Protein AF-A0A830BGC9-F1 (afdb_monomer_lite)

Radius of gyration: 28.52 Å; chains: 1; bounding box: 65×36×79 Å

Structure (mmCIF, N/CA/C/O backbone):
data_AF-A0A830BGC9-F1
#
_entry.id   AF-A0A830BGC9-F1
#
loop_
_atom_site.group_PDB
_atom_site.id
_atom_site.type_symbol
_atom_site.label_atom_id
_atom_site.label_alt_id
_atom_site.label_comp_id
_atom_site.label_asym_id
_atom_site.label_entity_id
_atom_site.label_seq_id
_atom_site.pdbx_PDB_ins_code
_atom_site.Cartn_x
_atom_site.Cartn_y
_atom_site.Cartn_z
_atom_site.occupancy
_atom_site.B_iso_or_equiv
_atom_site.auth_seq_id
_atom_site.auth_comp_id
_atom_site.auth_asym_id
_atom_site.auth_atom_id
_atom_site.pdbx_PDB_model_num
ATOM 1 N N . MET A 1 1 ? 4.512 -11.288 -14.672 1.00 80.25 1 MET A N 1
ATOM 2 C CA . MET A 1 1 ? 3.264 -10.494 -14.592 1.00 80.25 1 MET A CA 1
ATOM 3 C C . MET A 1 1 ? 2.417 -10.814 -13.363 1.00 80.25 1 MET A C 1
ATOM 5 O O . MET A 1 1 ? 2.090 -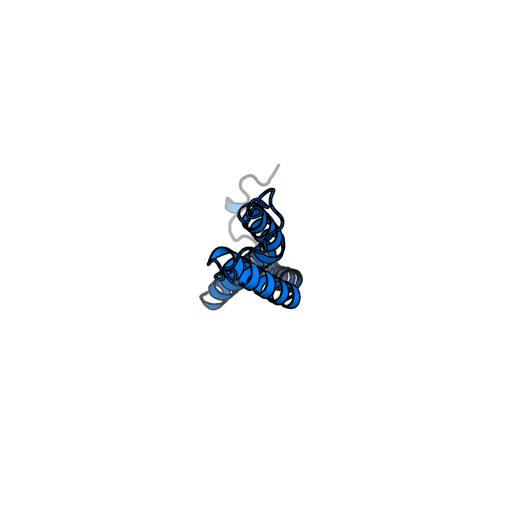9.884 -12.640 1.00 80.25 1 MET A O 1
ATOM 9 N N . SER A 1 2 ? 2.119 -12.081 -13.049 1.00 92.62 2 SER A N 1
ATOM 10 C CA . SER A 1 2 ? 1.247 -12.437 -11.909 1.00 92.62 2 SER A CA 1
ATOM 11 C C . SER A 1 2 ? 1.723 -11.916 -10.541 1.00 92.62 2 SER A C 1
ATOM 13 O O . SER A 1 2 ? 0.900 -11.493 -9.739 1.00 92.62 2 SER A O 1
ATOM 15 N N . GLY A 1 3 ? 3.039 -11.883 -10.287 1.00 93.44 3 GLY A N 1
ATOM 16 C CA . GLY A 1 3 ? 3.594 -11.339 -9.038 1.00 93.44 3 GLY A CA 1
ATOM 17 C C . GLY A 1 3 ? 3.378 -9.830 -8.874 1.00 93.44 3 GLY A C 1
ATOM 18 O O . GLY A 1 3 ? 2.948 -9.389 -7.813 1.00 93.44 3 GLY A O 1
ATOM 19 N N . LEU A 1 4 ? 3.594 -9.051 -9.942 1.00 93.62 4 LEU A N 1
ATOM 20 C CA . LEU A 1 4 ? 3.323 -7.609 -9.946 1.00 93.62 4 LEU A CA 1
ATOM 21 C C . LEU A 1 4 ? 1.835 -7.342 -9.706 1.00 93.62 4 LEU A C 1
ATOM 23 O O . LEU A 1 4 ? 1.489 -6.538 -8.850 1.00 93.62 4 LEU A O 1
ATOM 27 N N . PHE A 1 5 ? 0.965 -8.084 -10.395 1.00 94.88 5 PHE A N 1
ATOM 28 C CA . PHE A 1 5 ? -0.480 -7.979 -10.220 1.00 94.88 5 PHE A CA 1
ATOM 29 C C . PHE A 1 5 ? -0.915 -8.277 -8.775 1.00 94.88 5 PHE A C 1
ATOM 31 O O . PHE A 1 5 ? -1.638 -7.485 -8.173 1.00 94.88 5 PHE A O 1
ATOM 38 N N . ALA A 1 6 ? -0.422 -9.369 -8.181 1.00 97.50 6 ALA A N 1
ATOM 39 C CA . ALA A 1 6 ? -0.703 -9.701 -6.785 1.00 97.50 6 ALA A CA 1
ATOM 40 C C . ALA A 1 6 ? -0.194 -8.619 -5.815 1.00 97.50 6 ALA A C 1
ATOM 42 O O . ALA A 1 6 ? -0.889 -8.262 -4.864 1.00 97.50 6 ALA A O 1
ATOM 43 N N . TYR A 1 7 ? 0.986 -8.050 -6.074 1.00 96.56 7 TYR A N 1
ATOM 44 C CA . TYR A 1 7 ? 1.542 -6.974 -5.255 1.00 96.56 7 TYR A CA 1
ATOM 45 C C . TYR A 1 7 ? 0.732 -5.673 -5.370 1.00 96.56 7 TYR A C 1
ATOM 47 O O . TYR A 1 7 ? 0.501 -4.998 -4.367 1.00 96.56 7 TYR A O 1
ATOM 55 N N . THR A 1 8 ? 0.220 -5.343 -6.559 1.00 96.62 8 THR A N 1
ATOM 56 C CA . THR A 1 8 ? -0.705 -4.217 -6.751 1.00 96.62 8 THR A CA 1
ATOM 57 C C . THR A 1 8 ? -2.002 -4.416 -5.968 1.00 96.62 8 THR A C 1
ATOM 59 O O . THR A 1 8 ? -2.446 -3.493 -5.283 1.00 96.62 8 THR A O 1
ATOM 62 N N . LEU A 1 9 ? -2.586 -5.620 -5.998 1.00 98.00 9 LEU A N 1
ATOM 63 C CA . LEU A 1 9 ? -3.764 -5.942 -5.183 1.00 98.00 9 LEU A CA 1
ATOM 64 C C . LEU A 1 9 ? -3.471 -5.797 -3.685 1.00 98.00 9 LEU A C 1
ATOM 66 O O . LEU A 1 9 ? -4.280 -5.231 -2.952 1.00 98.00 9 LEU A O 1
ATOM 70 N N . TYR A 1 10 ? -2.299 -6.248 -3.233 1.00 97.62 10 TYR A N 1
ATOM 71 C CA . TYR A 1 10 ? -1.862 -6.088 -1.848 1.00 97.62 10 TYR A CA 1
ATOM 72 C C . TYR A 1 10 ? -1.719 -4.612 -1.445 1.00 97.62 10 TYR A C 1
ATOM 74 O O . TYR A 1 10 ? -2.242 -4.206 -0.406 1.00 97.62 10 TYR A O 1
ATOM 82 N N . ALA A 1 11 ? -1.089 -3.780 -2.278 1.00 97.62 11 ALA A N 1
ATOM 83 C CA . ALA A 1 11 ? -1.003 -2.341 -2.035 1.00 97.62 11 ALA A CA 1
ATOM 84 C C . ALA A 1 11 ? -2.401 -1.698 -1.948 1.00 97.62 11 ALA A C 1
ATOM 86 O O . ALA A 1 11 ? -2.653 -0.899 -1.041 1.00 97.62 11 ALA A O 1
ATOM 87 N N . GLY A 1 12 ? -3.333 -2.100 -2.821 1.00 97.69 12 GLY A N 1
ATOM 88 C CA . GLY A 1 12 ? -4.737 -1.681 -2.767 1.00 97.69 12 GLY A CA 1
ATOM 89 C C . GLY A 1 12 ? -5.438 -2.098 -1.470 1.00 97.69 12 GLY A C 1
ATOM 90 O O . GLY A 1 12 ? -6.101 -1.276 -0.834 1.00 97.69 12 GLY A O 1
ATOM 91 N N . TYR A 1 13 ? -5.232 -3.339 -1.023 1.00 98.00 13 TYR A N 1
ATOM 92 C CA . TYR A 1 13 ? -5.749 -3.837 0.253 1.00 98.00 13 TYR A CA 1
ATOM 93 C C . TYR A 1 13 ? -5.247 -3.006 1.443 1.00 98.00 13 TYR A C 1
ATOM 95 O O . TYR A 1 13 ? -6.048 -2.588 2.280 1.00 98.00 13 TYR A O 1
ATOM 103 N N . LEU A 1 14 ? -3.948 -2.698 1.501 1.00 97.88 14 LEU A N 1
ATOM 104 C CA . LEU A 1 14 ? -3.385 -1.846 2.555 1.00 97.88 14 LEU A CA 1
ATOM 105 C C . LEU A 1 14 ? -4.013 -0.444 2.558 1.00 97.88 14 LEU A C 1
ATOM 107 O O . LEU A 1 14 ? -4.333 0.088 3.622 1.00 97.88 14 LEU A O 1
ATOM 111 N N . GLY A 1 15 ? -4.255 0.133 1.378 1.00 97.12 15 GLY A N 1
ATOM 112 C CA . GLY A 1 15 ? -4.928 1.428 1.241 1.00 97.12 15 GLY A CA 1
ATOM 113 C C . GLY A 1 15 ? -6.378 1.388 1.729 1.00 97.12 15 GLY A C 1
ATOM 114 O O . GLY A 1 15 ? -6.845 2.306 2.410 1.00 97.12 15 GLY A O 1
ATOM 115 N N . TRP A 1 16 ? -7.085 0.289 1.458 1.00 97.25 16 TRP A N 1
ATOM 116 C CA . TRP A 1 16 ? -8.431 0.066 1.980 1.00 97.25 16 TRP A CA 1
ATOM 117 C C . TRP A 1 16 ? -8.446 -0.068 3.509 1.00 97.25 16 TRP A C 1
ATOM 119 O O . TRP A 1 16 ? -9.266 0.571 4.171 1.00 97.25 16 TRP A O 1
ATOM 129 N N . GLN A 1 17 ? -7.500 -0.809 4.093 1.00 96.94 17 GLN A N 1
ATOM 130 C CA . GLN A 1 17 ? -7.341 -0.896 5.549 1.00 96.94 17 GLN A CA 1
ATOM 131 C C . GLN A 1 17 ? -7.032 0.477 6.168 1.00 96.94 17 GLN A C 1
ATOM 133 O O . GLN A 1 17 ? -7.626 0.846 7.180 1.00 96.94 17 GLN A O 1
ATOM 138 N N . TRP A 1 18 ? -6.190 1.293 5.527 1.00 96.81 18 TRP A N 1
ATOM 139 C CA . TRP A 1 18 ? -5.928 2.664 5.970 1.00 96.81 18 TRP A CA 1
ATOM 140 C C . TRP A 1 18 ? -7.172 3.564 5.915 1.00 96.81 18 TRP A C 1
ATOM 142 O O . TRP A 1 18 ? -7.412 4.377 6.810 1.00 96.81 18 TRP A O 1
ATOM 152 N N . ARG A 1 19 ? -8.025 3.407 4.895 1.00 96.38 19 ARG A N 1
ATOM 153 C CA . ARG A 1 19 ? -9.343 4.062 4.870 1.00 96.38 19 ARG A CA 1
ATOM 154 C C . ARG A 1 19 ? -10.227 3.570 6.018 1.00 96.38 19 ARG A C 1
ATOM 156 O O . ARG A 1 19 ? -10.920 4.382 6.631 1.00 96.38 19 ARG A O 1
ATOM 163 N N . ARG A 1 20 ? -10.191 2.273 6.333 1.00 96.00 20 ARG A N 1
ATOM 164 C CA . ARG A 1 20 ? -10.983 1.685 7.418 1.00 96.00 20 ARG A CA 1
ATOM 165 C C . ARG A 1 20 ? -10.610 2.260 8.782 1.00 96.00 20 ARG A C 1
ATOM 167 O O . ARG A 1 20 ? -11.510 2.636 9.525 1.00 96.00 20 ARG A O 1
ATOM 174 N N . VAL A 1 21 ? -9.314 2.412 9.069 1.00 95.06 21 VAL A N 1
ATOM 175 C CA . VAL A 1 21 ? -8.812 3.072 10.292 1.00 95.06 21 VAL A CA 1
ATOM 176 C C . VAL A 1 21 ? -9.463 4.446 10.490 1.00 95.06 21 VAL A C 1
ATOM 178 O O . VAL A 1 21 ? -9.864 4.782 11.598 1.00 95.06 21 VAL A O 1
ATOM 181 N N . ARG A 1 22 ? -9.621 5.219 9.409 1.00 93.69 22 ARG A N 1
ATOM 182 C CA . ARG A 1 22 ? -10.159 6.586 9.457 1.00 93.69 22 ARG A CA 1
ATOM 183 C C . ARG A 1 22 ? -11.684 6.676 9.531 1.00 93.69 22 ARG A C 1
ATOM 185 O O . ARG A 1 22 ? -12.182 7.736 9.865 1.00 93.69 22 ARG A O 1
ATOM 192 N N . THR A 1 23 ? -12.409 5.609 9.197 1.00 96.00 23 THR A N 1
ATOM 193 C CA . THR A 1 23 ? -13.882 5.634 9.043 1.00 96.00 2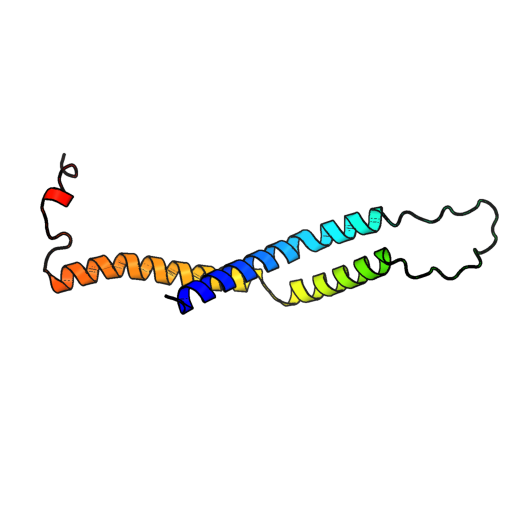3 THR A CA 1
ATOM 194 C C . THR A 1 23 ? -14.618 4.788 10.078 1.00 96.00 23 THR A C 1
ATOM 196 O O . THR A 1 23 ? -15.796 5.008 10.335 1.00 96.00 23 THR A O 1
ATOM 199 N N . ILE A 1 24 ? -13.940 3.834 10.726 1.00 94.62 24 ILE A N 1
ATOM 200 C CA . ILE A 1 24 ? -14.584 2.923 11.682 1.00 94.62 24 ILE A CA 1
ATOM 201 C C . ILE A 1 24 ? -15.155 3.644 12.911 1.00 94.62 24 ILE A C 1
ATOM 203 O O . ILE A 1 24 ? -16.156 3.202 13.470 1.00 94.62 24 ILE A O 1
ATOM 207 N N . GLN A 1 25 ? -14.549 4.762 13.321 1.00 91.81 25 GLN A N 1
ATOM 208 C CA . GLN A 1 25 ? -15.036 5.543 14.456 1.00 91.81 25 GLN A CA 1
ATOM 209 C C . GLN A 1 25 ? -16.357 6.253 14.140 1.00 91.81 25 GLN A C 1
ATOM 211 O O . GLN A 1 25 ? -17.222 6.335 15.013 1.00 91.81 25 GLN A O 1
ATOM 216 N N . ASP A 1 26 ? -16.534 6.709 12.901 1.00 94.19 26 ASP A N 1
ATOM 217 C CA . ASP A 1 26 ? -17.775 7.341 12.452 1.00 94.19 26 ASP A CA 1
ATOM 218 C C . ASP A 1 26 ? -18.925 6.332 12.487 1.00 94.19 26 ASP A C 1
ATOM 220 O O . ASP A 1 26 ? -19.969 6.605 13.076 1.00 94.19 26 ASP A O 1
ATOM 224 N N . GLU A 1 27 ? -18.688 5.112 12.000 1.00 91.69 27 GLU A N 1
ATOM 225 C CA . GLU A 1 27 ? -19.669 4.022 12.059 1.00 91.69 27 GLU A CA 1
ATOM 226 C C . GLU A 1 27 ? -20.038 3.635 13.495 1.00 91.69 27 GLU A C 1
ATOM 228 O O . GLU A 1 27 ? -21.203 3.379 13.800 1.00 91.69 27 GLU A O 1
ATOM 233 N N . ILE A 1 28 ? -19.061 3.614 14.409 1.00 91.31 28 ILE A N 1
ATOM 234 C CA . ILE A 1 28 ? -19.326 3.384 15.834 1.00 91.31 28 ILE A CA 1
ATOM 235 C C . ILE A 1 28 ? -20.216 4.498 16.394 1.00 91.31 28 ILE A C 1
ATOM 237 O O . ILE A 1 28 ? -21.153 4.217 17.141 1.00 91.31 28 ILE A O 1
ATOM 241 N N . ASN A 1 29 ? -19.935 5.755 16.054 1.00 91.06 29 ASN A N 1
ATOM 242 C CA . ASN A 1 29 ? -20.705 6.897 16.535 1.00 91.06 29 ASN A CA 1
ATOM 243 C C . ASN A 1 29 ? -22.139 6.884 15.986 1.00 91.06 29 ASN A C 1
ATOM 245 O O . ASN A 1 29 ? -23.076 7.177 16.725 1.00 91.06 29 ASN A O 1
ATOM 249 N N . GLU A 1 30 ? -22.329 6.506 14.723 1.00 90.50 30 GLU A N 1
ATOM 250 C CA . GLU A 1 30 ? -23.652 6.321 14.120 1.00 90.50 30 GLU A CA 1
ATOM 251 C C . GLU A 1 30 ? -24.441 5.197 14.792 1.00 90.50 30 GLU A C 1
ATOM 253 O O . GLU A 1 30 ? -25.598 5.397 15.159 1.00 90.50 30 GLU A O 1
ATOM 258 N N . LEU A 1 31 ? -23.814 4.041 15.029 1.00 87.50 31 LEU A N 1
ATOM 259 C CA . LEU A 1 31 ? -24.464 2.930 15.726 1.00 87.50 31 LEU A CA 1
ATOM 260 C C . LEU A 1 31 ? -24.818 3.297 17.168 1.00 87.50 31 LEU A C 1
ATOM 262 O O . LEU A 1 31 ? -25.909 2.976 17.624 1.00 87.50 31 LEU A O 1
ATOM 266 N N . LYS A 1 32 ? -23.952 4.027 17.878 1.00 85.19 32 LYS A N 1
ATOM 267 C CA . LYS A 1 32 ? -24.248 4.515 19.235 1.00 85.19 32 LYS A CA 1
ATOM 268 C C . LYS A 1 32 ? -25.461 5.447 19.272 1.00 85.19 32 LYS A C 1
ATOM 270 O O . LYS A 1 32 ? -26.240 5.365 20.214 1.00 85.19 32 LYS A O 1
ATOM 275 N N . LYS A 1 33 ? -25.667 6.285 18.250 1.00 86.69 33 LYS A N 1
ATOM 276 C CA . LYS A 1 33 ? -26.867 7.140 18.138 1.00 86.69 33 LYS A CA 1
ATOM 277 C C . LYS A 1 33 ? -28.155 6.335 17.950 1.00 86.69 33 LYS A C 1
ATOM 279 O O . LYS A 1 33 ? -29.215 6.807 18.341 1.00 86.69 33 LYS A O 1
ATOM 284 N N . GLN A 1 34 ? -28.080 5.138 17.368 1.00 79.38 34 GLN A N 1
ATOM 285 C CA . GLN A 1 34 ? -29.239 4.246 17.220 1.00 79.38 34 GLN A CA 1
ATOM 286 C C . GLN A 1 34 ? -29.613 3.551 18.539 1.00 79.38 34 GLN A C 1
ATOM 288 O O . GLN A 1 34 ? -30.744 3.106 18.692 1.00 79.38 34 GLN A O 1
ATOM 293 N N . VAL A 1 35 ? -28.695 3.498 19.511 1.00 74.06 35 VAL A N 1
ATOM 294 C CA . VAL A 1 35 ? -28.905 2.903 20.844 1.00 74.06 35 VAL A CA 1
ATOM 295 C C . VAL A 1 35 ? -29.460 3.948 21.834 1.00 74.06 35 VAL A C 1
ATOM 297 O O . VAL A 1 35 ? -29.052 3.994 22.987 1.00 74.06 35 VAL A O 1
ATOM 300 N N . GLN A 1 36 ? -30.369 4.836 21.409 1.00 66.06 36 GLN A N 1
ATOM 301 C CA . GLN A 1 36 ? -30.938 5.864 22.299 1.00 66.06 36 GLN A CA 1
ATOM 302 C C . GLN A 1 36 ? -31.550 5.274 23.591 1.00 66.06 36 GLN A C 1
ATOM 304 O O . GLN A 1 36 ? -32.018 4.132 23.586 1.00 66.06 36 GLN A O 1
ATOM 309 N N . PRO A 1 37 ? -31.500 6.036 24.705 1.00 53.22 37 PRO A N 1
ATOM 310 C CA . PRO A 1 37 ? -31.707 5.523 26.052 1.00 53.22 37 PRO A CA 1
ATOM 311 C C . PRO A 1 37 ? -33.139 5.025 26.208 1.00 53.22 37 PRO A C 1
ATOM 313 O O . PRO A 1 37 ? -34.087 5.726 25.855 1.00 53.22 37 PRO A O 1
ATOM 316 N N . VAL A 1 38 ? -33.295 3.826 26.768 1.00 46.94 38 VAL A N 1
ATOM 317 C CA . VAL A 1 38 ? -34.575 3.384 27.328 1.00 46.94 38 VAL A CA 1
ATOM 318 C C . VAL A 1 38 ? -35.104 4.530 28.192 1.00 46.94 38 VAL A C 1
ATOM 320 O O . VAL A 1 38 ? -34.396 5.004 29.081 1.00 46.94 38 VAL A O 1
ATOM 323 N N . ALA A 1 39 ? -36.299 5.027 27.867 1.00 45.59 39 ALA A N 1
ATOM 324 C CA . ALA A 1 39 ? -36.951 6.088 28.616 1.00 45.59 39 ALA A CA 1
ATOM 325 C C . ALA A 1 39 ? -36.955 5.719 30.105 1.00 45.59 39 ALA A C 1
ATOM 327 O O . ALA A 1 39 ? -37.450 4.658 30.485 1.00 45.59 39 ALA A O 1
ATOM 328 N N . VAL A 1 40 ? -36.375 6.580 30.942 1.00 45.75 40 VAL A N 1
ATOM 329 C CA . VAL A 1 40 ? -36.521 6.468 32.393 1.00 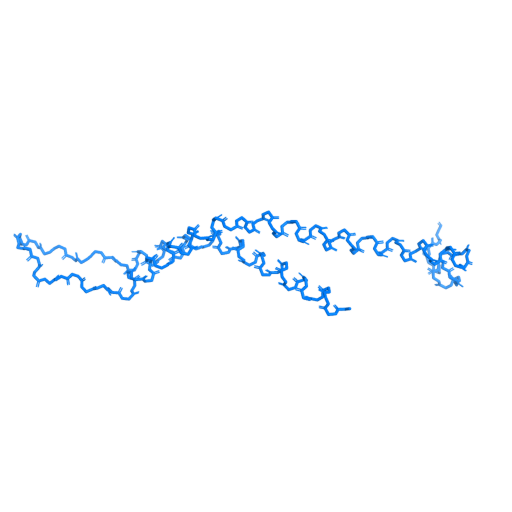45.75 40 VAL A CA 1
ATOM 330 C C . VAL A 1 40 ? -37.993 6.749 32.682 1.00 45.75 40 VAL A C 1
ATOM 332 O O . VAL A 1 40 ? -38.479 7.845 32.396 1.00 45.75 40 VAL A O 1
ATOM 335 N N . ALA A 1 41 ? -38.719 5.743 33.169 1.00 44.28 41 ALA A N 1
ATOM 336 C CA . ALA A 1 41 ? -40.068 5.941 33.679 1.00 44.28 41 ALA A CA 1
ATOM 337 C C . ALA A 1 41 ? -40.021 6.958 34.844 1.00 44.28 41 ALA A C 1
ATOM 339 O O . ALA A 1 41 ? -39.052 6.942 35.604 1.00 44.28 41 ALA A O 1
ATOM 340 N N . PRO A 1 42 ? -41.027 7.836 35.016 1.00 50.22 42 PRO A N 1
ATOM 341 C CA . PRO A 1 42 ? -41.025 8.859 36.070 1.00 50.22 42 PRO A CA 1
ATOM 342 C C . PRO A 1 42 ? -41.104 8.295 37.499 1.00 50.22 42 PRO A C 1
ATOM 344 O O . PRO A 1 42 ? -40.906 9.041 38.453 1.00 50.22 42 PRO A O 1
ATOM 347 N N . ASP A 1 43 ? -41.382 7.000 37.651 1.00 44.53 43 ASP A N 1
ATOM 348 C CA . ASP A 1 43 ? -41.544 6.331 38.937 1.00 44.53 43 ASP A CA 1
ATOM 349 C C . ASP A 1 43 ? -40.295 5.507 39.256 1.00 44.53 43 ASP A C 1
ATOM 351 O O . ASP A 1 43 ? -39.931 4.597 38.512 1.00 44.53 43 ASP A O 1
ATOM 355 N N . GLY A 1 44 ? -39.624 5.850 40.359 1.00 48.16 44 GLY A N 1
ATOM 356 C CA . GLY A 1 44 ? -38.340 5.309 40.818 1.00 48.16 44 GLY A CA 1
ATOM 357 C C . GLY A 1 44 ? -38.329 3.828 41.223 1.00 48.16 44 GLY A C 1
ATOM 358 O O . GLY A 1 44 ? -37.841 3.494 42.300 1.00 48.16 44 GLY A O 1
ATOM 359 N N . ASN A 1 45 ? -38.799 2.937 40.354 1.00 45.78 45 ASN A N 1
ATOM 360 C CA . ASN A 1 45 ? -38.618 1.495 40.455 1.00 45.78 45 ASN A CA 1
ATOM 361 C C . ASN A 1 45 ? -37.549 1.029 39.444 1.00 45.78 45 ASN A C 1
ATOM 363 O O . ASN A 1 45 ? -37.602 1.424 38.277 1.00 45.78 45 ASN A O 1
ATOM 367 N N . PRO A 1 46 ? -36.584 0.173 39.839 1.00 48.06 46 PRO A N 1
ATOM 368 C CA . PRO A 1 46 ? -35.599 -0.366 38.906 1.00 48.06 46 PRO A CA 1
ATOM 369 C C . PRO A 1 46 ? -36.300 -1.239 37.850 1.00 48.06 46 PRO A C 1
ATOM 371 O O . PRO A 1 46 ? -37.077 -2.118 38.236 1.00 48.06 46 PRO A O 1
ATOM 374 N N . PRO A 1 47 ? -36.033 -1.067 36.542 1.00 49.75 47 PRO A N 1
ATOM 375 C CA . PRO A 1 47 ? -36.548 -1.978 35.528 1.00 49.75 47 PRO A CA 1
ATOM 376 C C . PRO A 1 47 ? -35.988 -3.384 35.760 1.00 49.75 47 PRO A C 1
ATOM 378 O O . PRO A 1 47 ? -34.779 -3.614 35.693 1.00 49.75 47 PRO A O 1
ATOM 381 N N . ALA A 1 48 ? -36.883 -4.325 36.049 1.00 49.69 48 ALA A N 1
ATOM 382 C CA . ALA A 1 48 ? -36.594 -5.743 36.170 1.00 49.69 48 ALA A CA 1
ATOM 383 C C . ALA A 1 48 ? -36.550 -6.392 34.779 1.00 49.69 48 ALA A C 1
ATOM 385 O O . ALA A 1 48 ? -37.440 -7.147 34.412 1.00 49.69 48 ALA A O 1
ATOM 386 N N . GLU A 1 49 ? -35.512 -6.098 34.000 1.00 48.03 49 GLU A N 1
ATOM 387 C CA . GLU A 1 49 ? -35.065 -7.007 32.945 1.00 48.03 49 GLU A CA 1
ATOM 388 C C . GLU A 1 49 ? -33.576 -6.745 32.668 1.00 48.03 49 GLU A C 1
ATOM 390 O O . GLU A 1 49 ? -33.205 -5.611 32.348 1.00 48.03 49 GLU A O 1
ATOM 395 N N . PRO A 1 50 ? -32.682 -7.738 32.840 1.00 49.78 50 PRO A N 1
ATOM 396 C CA . PRO A 1 50 ? -31.282 -7.569 32.475 1.00 49.78 50 PRO A CA 1
ATOM 397 C C . PRO A 1 50 ? -31.224 -7.213 30.983 1.00 49.78 50 PRO A C 1
ATOM 399 O O . PRO A 1 50 ? -31.907 -7.870 30.193 1.00 49.78 50 PRO A O 1
ATOM 402 N N . PRO A 1 51 ? -30.457 -6.186 30.571 1.00 54.84 51 PRO A N 1
ATOM 403 C CA . PRO A 1 51 ? -30.423 -5.767 29.180 1.00 54.84 51 PRO A CA 1
ATOM 404 C C . PRO A 1 51 ? -29.918 -6.943 28.350 1.00 54.84 51 PRO A C 1
ATOM 406 O O . PRO A 1 51 ? -28.732 -7.271 28.372 1.00 54.84 51 PRO A O 1
ATOM 409 N N . GLN A 1 52 ? -30.830 -7.601 27.634 1.00 53.91 52 GLN A N 1
ATOM 410 C CA . GLN A 1 52 ? -30.485 -8.537 26.574 1.00 53.91 52 GLN A CA 1
ATOM 411 C C . GLN A 1 52 ? -29.439 -7.829 25.698 1.00 53.91 52 GLN A C 1
ATOM 413 O O . GLN A 1 52 ? -29.686 -6.688 25.287 1.00 53.91 52 GLN A O 1
ATOM 418 N N . PRO A 1 53 ? -28.262 -8.425 25.441 1.00 53.47 53 PRO A N 1
ATOM 419 C CA . PRO A 1 53 ? -27.236 -7.785 24.637 1.00 53.47 53 PRO A CA 1
ATOM 420 C C . PRO A 1 53 ? -27.785 -7.671 23.218 1.00 53.47 53 PRO A C 1
ATOM 422 O O . PRO A 1 53 ? -27.731 -8.614 22.430 1.00 53.47 53 PRO A O 1
ATOM 425 N N . SER A 1 54 ? -28.390 -6.525 22.905 1.00 67.56 54 SER A N 1
ATOM 426 C CA . SER A 1 54 ? -28.946 -6.284 21.581 1.00 67.56 54 SER A CA 1
ATOM 427 C C . SER A 1 54 ? -27.841 -6.512 20.537 1.00 67.56 54 SER A C 1
ATOM 429 O O . SER A 1 54 ? -26.684 -6.138 20.772 1.00 67.56 54 SER A O 1
ATOM 431 N N . PRO A 1 55 ? -28.154 -7.096 19.367 1.00 77.25 55 PRO A N 1
ATOM 432 C CA . PRO A 1 55 ? -27.168 -7.346 18.310 1.00 77.25 55 PRO A CA 1
ATOM 433 C C . PRO A 1 55 ? -26.394 -6.076 17.903 1.00 77.25 55 PRO A C 1
ATOM 435 O O . PRO A 1 55 ? -25.267 -6.156 17.414 1.00 77.25 55 PRO A O 1
ATOM 438 N N . LEU A 1 56 ? -26.962 -4.895 18.168 1.00 77.38 56 LEU A N 1
ATOM 439 C CA . LEU A 1 56 ? -26.328 -3.589 17.997 1.00 77.38 56 LEU A CA 1
ATOM 440 C C . LEU A 1 56 ? -25.195 -3.322 18.999 1.00 77.38 56 LEU A C 1
ATOM 442 O O . LEU A 1 56 ? -24.128 -2.871 18.585 1.00 77.38 56 LEU A O 1
ATOM 446 N N . GLN A 1 57 ? -25.369 -3.634 20.286 1.00 80.94 57 GLN A N 1
ATOM 447 C CA . GLN A 1 57 ? -24.301 -3.485 21.286 1.00 80.94 57 GLN A CA 1
ATOM 448 C C . GLN A 1 57 ? -23.138 -4.444 21.006 1.00 80.94 57 GLN A C 1
ATOM 450 O O . GLN A 1 57 ? -21.979 -4.027 21.037 1.00 80.94 57 GLN A O 1
ATOM 455 N N . ALA A 1 58 ? -23.438 -5.691 20.627 1.00 85.25 58 ALA A N 1
ATOM 456 C CA . ALA A 1 58 ? -22.421 -6.652 20.200 1.00 85.25 58 ALA A CA 1
ATOM 457 C C . ALA A 1 58 ? -21.634 -6.143 18.976 1.00 85.25 58 ALA A C 1
ATOM 459 O O . ALA A 1 58 ? -20.406 -6.228 18.940 1.00 85.25 58 ALA A O 1
ATOM 460 N N . LYS A 1 59 ? -22.318 -5.536 17.995 1.00 86.88 59 LYS A N 1
ATOM 461 C CA . LYS A 1 59 ? -21.681 -4.948 16.806 1.00 86.88 59 LYS A CA 1
ATOM 462 C C . LYS A 1 59 ? -20.798 -3.741 17.141 1.00 86.88 59 LYS A C 1
ATOM 464 O O . LYS A 1 59 ? -19.714 -3.613 16.575 1.00 86.88 59 LYS A O 1
ATOM 469 N N . ILE A 1 60 ? -21.218 -2.881 18.071 1.00 88.94 60 ILE A N 1
ATOM 470 C CA . ILE A 1 60 ? -20.409 -1.749 18.558 1.00 88.94 60 ILE A CA 1
ATOM 471 C C . ILE A 1 60 ? -19.132 -2.254 19.236 1.00 88.94 60 ILE A C 1
ATOM 473 O O . ILE A 1 60 ? -18.048 -1.734 18.959 1.00 88.94 60 ILE A O 1
ATOM 477 N N . GLN A 1 61 ? -19.243 -3.281 20.082 1.00 89.75 61 GLN A N 1
ATOM 478 C CA . GLN A 1 61 ? -18.096 -3.881 20.761 1.00 89.75 61 GLN A CA 1
ATOM 479 C C . GLN A 1 61 ? -17.106 -4.479 19.748 1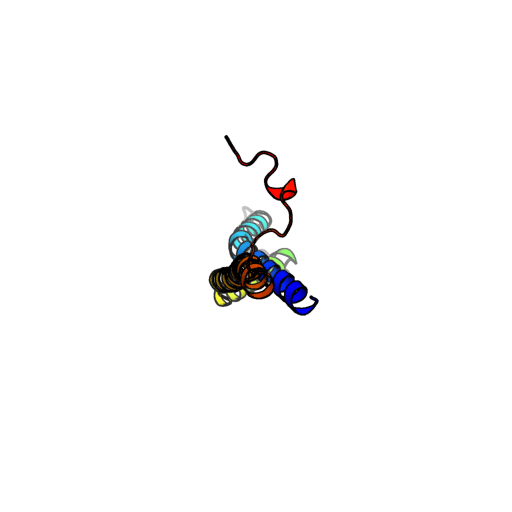.00 89.75 61 GLN A C 1
ATOM 481 O O . GLN A 1 61 ? -15.928 -4.121 19.755 1.00 89.75 61 GLN A O 1
ATOM 486 N N . GLN A 1 62 ? -17.601 -5.275 18.795 1.00 92.06 62 GLN A N 1
ATOM 487 C CA . GLN A 1 62 ? -16.785 -5.858 17.724 1.00 92.06 62 GLN A CA 1
ATOM 488 C C . GLN A 1 62 ? -16.078 -4.800 16.866 1.00 92.06 62 GLN A C 1
ATOM 490 O O . GLN A 1 62 ? -14.903 -4.948 16.533 1.00 92.06 62 GLN A O 1
ATOM 495 N N . LEU A 1 63 ? -16.772 -3.722 16.483 1.00 92.88 63 LEU A N 1
ATOM 496 C CA . LEU A 1 63 ? -16.167 -2.641 15.699 1.00 92.88 63 LEU A CA 1
ATOM 497 C C . LEU A 1 63 ? -15.131 -1.857 16.504 1.00 92.88 63 LEU A C 1
ATOM 499 O O . LEU A 1 63 ? -14.114 -1.448 15.947 1.00 92.88 63 LEU A O 1
ATOM 503 N N . THR A 1 64 ? -15.352 -1.689 17.807 1.00 92.00 64 THR A N 1
ATOM 504 C CA . THR A 1 64 ? -14.391 -1.041 18.706 1.00 92.00 64 THR A CA 1
ATOM 505 C C . THR A 1 64 ? -13.110 -1.867 18.826 1.00 92.00 64 THR A C 1
ATOM 507 O O . THR A 1 64 ? -12.009 -1.320 18.765 1.00 92.00 64 THR A O 1
ATOM 510 N N . GLU A 1 65 ? -13.231 -3.187 18.955 1.00 94.06 65 GLU A N 1
ATOM 511 C CA . GLU A 1 65 ? -12.093 -4.112 18.984 1.00 94.06 65 GLU A CA 1
ATOM 512 C C . GLU A 1 65 ? -11.344 -4.125 17.651 1.00 94.06 65 GLU A C 1
ATOM 514 O O . GLU A 1 65 ? -10.135 -3.881 17.631 1.00 94.06 65 GLU A O 1
ATOM 519 N N . LYS A 1 66 ? -12.063 -4.255 16.528 1.00 92.56 66 LYS A N 1
ATOM 520 C CA . LYS A 1 66 ? -11.470 -4.126 15.189 1.00 92.56 66 LYS A CA 1
ATOM 521 C C . LYS A 1 66 ? -10.766 -2.790 14.992 1.00 92.56 66 LYS A C 1
ATOM 523 O O . LYS A 1 66 ? -9.701 -2.754 14.392 1.00 92.56 66 LYS A O 1
ATOM 528 N N . GLY A 1 67 ? -11.319 -1.687 15.496 1.00 92.19 67 GLY A N 1
ATOM 529 C CA . GLY A 1 67 ? -10.677 -0.374 15.424 1.00 92.19 67 GLY A CA 1
ATOM 530 C C . GLY A 1 67 ? -9.309 -0.366 16.108 1.00 92.19 67 GLY A C 1
ATOM 531 O O . GLY A 1 67 ? -8.331 0.111 15.533 1.00 92.19 67 GLY A O 1
ATOM 532 N N . LYS A 1 68 ? -9.211 -0.976 17.294 1.00 93.69 68 LYS A N 1
ATOM 533 C CA . LYS A 1 68 ? -7.941 -1.112 18.026 1.00 93.69 68 LYS A CA 1
ATOM 534 C C . LYS A 1 68 ? -6.934 -1.973 17.263 1.00 93.69 68 LYS A C 1
ATOM 536 O O . LYS A 1 68 ? -5.760 -1.616 17.194 1.00 93.69 68 LYS A O 1
ATOM 541 N N . GLU A 1 69 ? -7.375 -3.089 16.689 1.00 93.69 69 GLU A N 1
ATOM 542 C CA . GLU A 1 69 ? -6.521 -3.957 15.867 1.00 93.69 69 GLU A CA 1
ATOM 543 C C . GLU A 1 69 ? -6.024 -3.243 14.608 1.00 93.69 69 GLU A C 1
ATOM 545 O O . GLU A 1 69 ? -4.842 -3.316 14.267 1.00 93.69 69 GLU A O 1
ATOM 550 N N . LEU A 1 70 ? -6.909 -2.497 13.948 1.00 92.75 70 LEU A N 1
ATOM 551 C CA . LEU A 1 70 ? -6.587 -1.751 12.741 1.00 92.75 70 LEU A CA 1
ATOM 552 C C . LEU A 1 70 ? -5.523 -0.679 12.993 1.00 92.75 70 LEU A C 1
ATOM 554 O O . LEU A 1 70 ? -4.590 -0.545 12.203 1.00 92.75 70 LEU A O 1
ATOM 558 N N . ILE A 1 71 ? -5.624 0.046 14.110 1.00 92.44 71 ILE A N 1
ATOM 559 C CA . ILE A 1 71 ? -4.640 1.065 14.503 1.00 92.44 71 ILE A CA 1
ATOM 560 C C . ILE A 1 71 ? -3.269 0.429 14.772 1.00 92.44 71 ILE A C 1
ATOM 562 O O . ILE A 1 71 ? -2.255 0.933 14.292 1.00 92.44 71 ILE A O 1
ATOM 566 N N . LYS A 1 72 ? -3.226 -0.719 15.464 1.00 94.44 72 LYS A N 1
ATOM 567 C CA . LYS A 1 72 ? -1.974 -1.461 15.714 1.00 94.44 72 LYS A CA 1
ATOM 568 C C . LYS A 1 72 ? -1.291 -1.932 14.428 1.00 94.44 72 LYS A C 1
ATOM 570 O O . LYS A 1 72 ? -0.081 -2.136 14.416 1.00 94.44 72 LYS A O 1
ATOM 575 N N . GLY A 1 73 ? -2.048 -2.116 13.347 1.00 92.12 73 GLY A N 1
ATOM 576 C CA . GLY A 1 73 ? -1.532 -2.638 12.086 1.00 92.12 73 GLY A CA 1
ATOM 577 C C . GLY A 1 73 ? -0.623 -1.689 11.293 1.00 92.12 73 GLY A C 1
ATOM 578 O O . GLY A 1 73 ? 0.010 -2.168 10.351 1.00 92.12 73 GLY A O 1
ATOM 579 N N . SER A 1 74 ? -0.552 -0.395 11.639 1.00 93.69 74 SER A N 1
ATOM 580 C CA . SER A 1 74 ? 0.138 0.676 10.887 1.00 93.69 74 SER A CA 1
ATOM 581 C C . SER A 1 74 ? -0.028 0.577 9.360 1.00 93.69 74 SER A C 1
ATOM 583 O O . SER A 1 74 ? 0.925 0.488 8.582 1.00 93.69 74 SER A O 1
ATOM 585 N N . TYR A 1 75 ? -1.281 0.528 8.904 1.00 96.31 75 TYR A N 1
ATOM 586 C CA . TYR A 1 75 ? -1.595 0.346 7.483 1.00 96.31 75 TYR A CA 1
ATOM 587 C C . TYR A 1 75 ? -1.225 1.550 6.607 1.00 96.31 75 TYR A C 1
ATOM 589 O O . TYR A 1 75 ? -1.012 1.367 5.410 1.00 96.31 75 TYR A O 1
ATOM 597 N N . GLY A 1 76 ? -1.114 2.750 7.187 1.00 95.31 76 GLY A N 1
ATOM 598 C CA . GLY A 1 76 ? -0.671 3.956 6.481 1.00 95.31 76 GLY A CA 1
ATOM 599 C C . GLY A 1 76 ? 0.764 3.819 5.972 1.00 95.31 76 GLY A C 1
ATOM 600 O O . GLY A 1 76 ? 0.989 3.880 4.764 1.00 95.31 76 GLY A O 1
ATOM 601 N N . ASP A 1 77 ? 1.707 3.525 6.872 1.00 96.81 77 ASP A N 1
ATOM 602 C CA . ASP A 1 77 ? 3.124 3.342 6.524 1.00 96.81 77 ASP A CA 1
ATOM 603 C C . ASP A 1 77 ? 3.316 2.173 5.558 1.00 96.81 77 ASP A C 1
ATOM 605 O O . ASP A 1 77 ? 4.053 2.266 4.578 1.00 96.81 77 ASP A O 1
ATOM 609 N N . LYS A 1 78 ? 2.606 1.063 5.794 1.00 96.94 78 LYS A N 1
ATOM 610 C CA . LYS A 1 78 ? 2.660 -0.111 4.914 1.00 96.94 78 LYS A CA 1
ATOM 611 C C . LYS A 1 78 ? 2.168 0.214 3.507 1.00 96.94 78 LYS A C 1
ATOM 613 O O . LYS A 1 78 ? 2.809 -0.199 2.542 1.00 96.94 78 LYS A O 1
ATOM 618 N N . HIS A 1 79 ? 1.050 0.932 3.378 1.00 97.56 79 HIS A N 1
ATOM 619 C CA . HIS A 1 79 ? 0.523 1.337 2.077 1.00 97.56 79 HIS A CA 1
ATOM 620 C C . HIS A 1 79 ? 1.482 2.295 1.365 1.00 97.56 79 HIS A C 1
ATOM 622 O O . HIS A 1 79 ? 1.774 2.091 0.189 1.00 97.56 79 HIS A O 1
ATOM 628 N N . PHE A 1 80 ? 2.018 3.286 2.083 1.00 97.69 80 PHE A N 1
ATOM 629 C CA . PHE A 1 80 ? 2.998 4.225 1.543 1.00 97.69 80 PHE A CA 1
ATOM 630 C C . PHE A 1 80 ? 4.259 3.512 1.042 1.00 97.69 80 PHE A C 1
ATOM 632 O O . PHE A 1 80 ? 4.678 3.733 -0.093 1.00 97.69 80 PHE A O 1
ATOM 639 N N . ASN A 1 81 ? 4.824 2.604 1.839 1.00 97.69 81 ASN A N 1
ATOM 640 C CA . ASN A 1 81 ? 6.009 1.837 1.459 1.00 97.69 81 ASN A CA 1
ATOM 641 C C . ASN A 1 81 ? 5.740 0.938 0.245 1.00 97.69 81 ASN A C 1
ATOM 643 O O . ASN A 1 81 ? 6.508 0.960 -0.717 1.00 97.69 81 ASN A O 1
ATOM 647 N N . ALA A 1 82 ? 4.634 0.186 0.247 1.00 97.31 82 ALA A N 1
ATOM 648 C CA . ALA A 1 82 ? 4.280 -0.686 -0.873 1.00 97.31 82 ALA A CA 1
ATOM 649 C C . ALA A 1 82 ? 4.013 0.106 -2.166 1.00 97.31 82 ALA A C 1
ATOM 651 O O . ALA A 1 82 ? 4.481 -0.272 -3.240 1.00 97.31 82 ALA A O 1
ATOM 652 N N . GLY A 1 83 ? 3.307 1.235 -2.063 1.00 97.00 83 GLY A N 1
ATOM 653 C CA . GLY A 1 83 ? 3.073 2.142 -3.185 1.00 97.00 83 GLY A CA 1
ATOM 654 C C . GLY A 1 83 ? 4.366 2.764 -3.714 1.00 97.00 83 GLY A C 1
ATOM 655 O O . GLY A 1 83 ? 4.566 2.817 -4.924 1.00 97.00 83 GLY A O 1
ATOM 656 N N . SER A 1 84 ? 5.277 3.158 -2.822 1.00 97.56 84 SER A N 1
ATOM 657 C CA . SER A 1 84 ? 6.571 3.740 -3.196 1.00 97.56 84 SER A CA 1
ATOM 658 C C . SER A 1 84 ? 7.456 2.740 -3.939 1.00 97.56 84 SER A C 1
ATOM 660 O O . SER A 1 84 ? 8.098 3.108 -4.918 1.00 97.56 84 SER A O 1
ATOM 662 N N . ILE A 1 85 ? 7.450 1.466 -3.531 1.00 96.88 85 ILE A N 1
ATOM 663 C CA . ILE A 1 85 ? 8.172 0.397 -4.237 1.00 96.88 85 ILE A CA 1
ATOM 664 C C . ILE A 1 85 ? 7.592 0.192 -5.640 1.00 96.88 85 ILE A C 1
ATOM 666 O O . ILE A 1 85 ? 8.350 0.165 -6.608 1.00 96.88 85 ILE A O 1
ATOM 670 N N . LEU A 1 86 ? 6.262 0.091 -5.770 1.00 96.25 86 LEU A N 1
ATOM 671 C CA . LEU A 1 86 ? 5.601 -0.036 -7.077 1.00 96.25 86 LEU A CA 1
ATOM 672 C C . LEU A 1 86 ? 5.938 1.132 -8.004 1.00 96.25 86 LEU A C 1
ATOM 674 O O . LEU A 1 86 ? 6.282 0.918 -9.166 1.00 96.25 86 LEU A O 1
ATOM 678 N N . LEU A 1 87 ? 5.858 2.357 -7.483 1.00 96.69 87 LEU A N 1
ATOM 679 C CA . LEU A 1 87 ? 6.183 3.562 -8.233 1.00 96.69 87 LEU A CA 1
ATOM 680 C C . LEU A 1 87 ? 7.654 3.568 -8.656 1.00 96.69 87 LEU A C 1
ATOM 682 O O . LEU A 1 87 ? 7.948 3.799 -9.825 1.00 96.69 87 LEU A O 1
ATOM 686 N N . GLY A 1 88 ? 8.566 3.276 -7.726 1.00 96.69 88 GLY A N 1
ATOM 687 C CA . GLY A 1 88 ? 10.001 3.226 -7.993 1.00 96.69 88 GLY A CA 1
ATOM 688 C C . GLY A 1 88 ? 10.346 2.227 -9.095 1.00 96.69 88 GLY A C 1
ATOM 689 O O . GLY A 1 88 ? 11.062 2.579 -10.030 1.00 96.69 88 GLY A O 1
ATOM 690 N N . PHE A 1 89 ? 9.774 1.021 -9.045 1.00 94.94 89 PHE A N 1
ATOM 691 C CA . PHE A 1 89 ? 9.938 0.029 -10.110 1.00 94.94 89 PHE A CA 1
ATOM 692 C C . PHE A 1 89 ? 9.375 0.512 -11.451 1.00 94.94 89 PHE A C 1
ATOM 694 O O . PHE A 1 89 ? 10.053 0.384 -12.466 1.00 94.94 89 PHE A O 1
ATOM 701 N N . GLY A 1 90 ? 8.177 1.104 -11.472 1.00 94.00 90 GLY A N 1
ATOM 702 C CA . GLY A 1 90 ? 7.568 1.603 -12.711 1.00 94.00 90 GLY A CA 1
ATOM 703 C C . GLY A 1 90 ? 8.368 2.736 -13.363 1.00 94.00 90 GLY A C 1
ATOM 704 O O . GLY A 1 90 ? 8.570 2.740 -14.580 1.00 94.00 90 G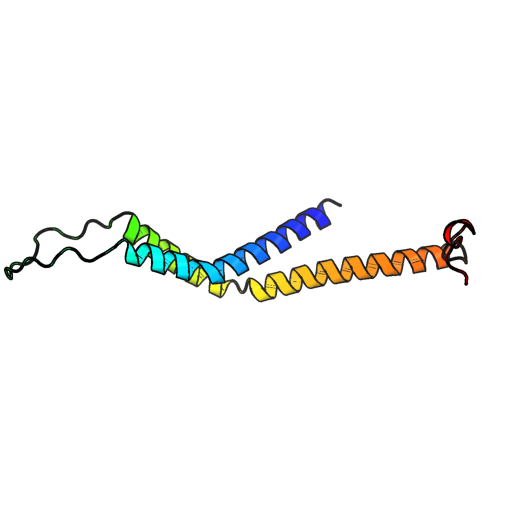LY A O 1
ATOM 705 N N . VAL A 1 91 ? 8.877 3.672 -12.559 1.00 97.00 91 VAL A N 1
ATOM 706 C CA . VAL A 1 91 ? 9.754 4.752 -13.037 1.00 97.00 91 VAL A CA 1
ATOM 707 C C . VAL A 1 91 ? 11.073 4.179 -13.547 1.00 97.00 91 VAL A C 1
ATOM 709 O O . VAL A 1 91 ? 11.513 4.536 -14.641 1.00 97.00 91 VAL A O 1
ATOM 712 N N . PHE A 1 92 ? 11.683 3.264 -12.790 1.00 96.12 92 PHE A N 1
ATOM 713 C CA . PHE A 1 92 ? 12.935 2.629 -13.182 1.00 96.12 92 PHE A CA 1
ATOM 714 C C . PHE A 1 92 ? 12.801 1.886 -14.513 1.00 96.12 92 PHE A C 1
ATOM 716 O O . PHE A 1 92 ? 13.612 2.121 -15.403 1.00 96.12 92 PHE A O 1
ATOM 723 N N . GLU A 1 93 ? 11.767 1.060 -14.699 1.00 91.88 93 GLU A N 1
ATOM 724 C CA . GLU A 1 93 ? 11.546 0.366 -15.975 1.00 91.88 93 GLU A CA 1
ATOM 725 C C . GLU A 1 93 ? 11.323 1.336 -17.139 1.00 91.88 93 GLU A C 1
ATOM 727 O O . GLU A 1 93 ? 11.868 1.125 -18.224 1.00 91.88 93 GLU A O 1
ATOM 732 N N . SER A 1 94 ? 10.585 2.426 -16.913 1.00 93.00 94 SER A N 1
ATOM 733 C CA . SER A 1 94 ? 10.322 3.435 -17.947 1.00 93.00 94 SER A CA 1
ATOM 734 C C . SER A 1 94 ? 11.613 4.093 -18.446 1.00 93.00 94 SER A C 1
ATOM 736 O O . SER A 1 94 ? 11.811 4.252 -19.651 1.00 93.00 94 SER A O 1
ATOM 738 N N . VAL A 1 95 ? 12.526 4.437 -17.532 1.00 94.94 95 VAL A N 1
ATOM 739 C CA . VAL A 1 95 ? 13.831 5.024 -17.877 1.00 94.94 95 VAL A CA 1
ATOM 740 C C . VAL A 1 95 ? 14.767 3.967 -18.465 1.00 94.94 95 VAL A C 1
ATOM 742 O O . VAL A 1 95 ? 15.401 4.189 -19.502 1.00 94.94 95 VAL A O 1
ATOM 745 N N . PHE A 1 96 ? 14.836 2.796 -17.832 1.00 92.88 96 PHE A N 1
ATOM 746 C CA . PHE A 1 96 ? 15.704 1.702 -18.247 1.00 92.88 96 PHE A CA 1
ATOM 747 C C . PHE A 1 96 ? 15.366 1.203 -19.654 1.00 92.88 96 PHE A C 1
ATOM 749 O O . PHE A 1 96 ? 16.279 0.908 -20.419 1.00 92.88 96 PHE A O 1
ATOM 756 N N . GLY A 1 97 ? 14.090 1.173 -20.047 1.00 90.06 97 GLY A N 1
ATOM 757 C CA . GLY A 1 97 ? 13.680 0.802 -21.404 1.00 90.06 97 GLY A CA 1
ATOM 758 C C . GLY A 1 97 ? 14.328 1.674 -22.487 1.00 90.06 97 GLY A C 1
ATOM 759 O O . GLY A 1 97 ? 14.815 1.155 -23.498 1.00 90.06 97 GLY A O 1
ATOM 760 N N . GLY A 1 98 ? 14.412 2.987 -22.250 1.00 89.69 98 GLY A N 1
ATOM 761 C CA . GLY A 1 98 ? 15.096 3.925 -23.144 1.00 89.69 98 GLY A CA 1
ATOM 762 C C . GLY A 1 98 ? 16.608 3.691 -23.189 1.00 89.69 98 GLY A C 1
ATOM 763 O O . GLY A 1 98 ?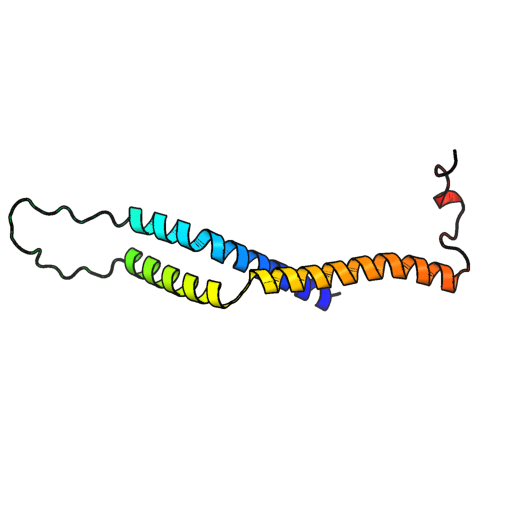 17.184 3.549 -24.270 1.00 89.69 98 GLY A O 1
ATOM 764 N N . ILE A 1 99 ? 17.242 3.562 -22.020 1.00 92.38 99 ILE A N 1
ATOM 765 C CA . ILE A 1 99 ? 18.685 3.288 -21.908 1.00 92.38 99 ILE A CA 1
ATOM 766 C C . ILE A 1 99 ? 19.044 1.972 -22.608 1.00 92.38 99 ILE A C 1
ATOM 768 O O . ILE A 1 99 ? 19.963 1.935 -23.422 1.00 92.38 99 ILE A O 1
ATOM 772 N N . ASN A 1 100 ? 18.296 0.902 -22.345 1.00 91.69 100 ASN A N 1
ATOM 773 C CA . ASN A 1 100 ? 18.501 -0.412 -22.947 1.00 91.69 100 ASN A CA 1
ATOM 774 C C . ASN A 1 100 ? 18.368 -0.371 -24.479 1.00 91.69 100 ASN A C 1
ATOM 776 O O . ASN A 1 100 ? 19.157 -0.988 -25.194 1.00 91.69 100 ASN A O 1
ATOM 780 N N . THR A 1 101 ? 17.405 0.395 -25.001 1.00 89.81 101 THR A N 1
ATOM 781 C CA . THR A 1 101 ? 17.238 0.591 -26.450 1.00 89.81 101 THR A CA 1
ATOM 782 C C . THR A 1 101 ? 18.447 1.291 -27.064 1.00 89.81 101 THR A C 1
ATOM 784 O O . THR A 1 101 ? 18.975 0.832 -28.083 1.00 89.81 101 THR A O 1
ATOM 787 N N . TRP A 1 102 ? 18.921 2.361 -26.421 1.00 88.62 102 TRP A N 1
ATOM 788 C CA . TRP A 1 102 ? 20.105 3.086 -26.865 1.00 88.62 102 TRP A CA 1
ATOM 789 C C . TRP A 1 102 ? 21.363 2.211 -26.820 1.00 88.62 102 TRP A C 1
ATOM 791 O O . TRP A 1 102 ? 22.067 2.130 -27.822 1.00 88.62 102 TRP A O 1
ATOM 801 N N . LEU A 1 103 ? 21.599 1.478 -25.725 1.00 92.44 103 LEU A N 1
ATOM 802 C CA . LEU A 1 103 ? 22.742 0.565 -25.595 1.00 92.44 103 LEU A CA 1
ATOM 803 C C . LEU A 1 103 ? 22.755 -0.516 -26.686 1.00 92.44 103 LEU A C 1
ATOM 805 O O . LEU A 1 103 ? 23.821 -0.905 -27.153 1.00 92.44 103 LEU A O 1
ATOM 809 N N . ARG A 1 104 ? 21.579 -0.992 -27.117 1.00 87.81 104 ARG A N 1
ATOM 810 C CA . ARG A 1 104 ? 21.469 -2.058 -28.123 1.00 87.81 104 ARG A CA 1
ATOM 811 C C . ARG A 1 104 ? 21.581 -1.563 -29.564 1.00 87.81 104 ARG A C 1
ATOM 813 O O . ARG A 1 104 ? 22.026 -2.315 -30.424 1.00 87.81 104 ARG A O 1
ATOM 820 N N . THR A 1 105 ? 21.116 -0.350 -29.857 1.00 86.88 105 THR A N 1
ATOM 821 C CA . THR A 1 105 ? 20.952 0.126 -31.248 1.00 86.88 105 THR A CA 1
ATOM 822 C C . THR A 1 105 ? 21.740 1.396 -31.577 1.00 86.88 105 THR A C 1
ATOM 824 O O . THR A 1 105 ? 21.745 1.833 -32.727 1.00 86.88 105 THR A O 1
ATOM 827 N N . GLY A 1 106 ? 22.389 2.014 -30.587 1.00 85.56 106 GLY A N 1
ATOM 828 C CA . GLY A 1 106 ? 23.083 3.300 -30.709 1.00 85.56 106 GLY A CA 1
ATOM 829 C C . GLY A 1 106 ? 22.152 4.503 -30.913 1.00 85.56 106 GLY A C 1
ATOM 830 O O . GLY A 1 106 ? 22.625 5.627 -31.071 1.00 85.56 106 GLY A O 1
ATOM 831 N N . LYS A 1 107 ? 20.829 4.290 -30.937 1.00 80.88 107 LYS A N 1
ATOM 832 C CA . LYS A 1 107 ? 19.801 5.311 -31.171 1.00 80.88 107 LYS A CA 1
ATOM 833 C C . LYS A 1 107 ? 18.632 5.076 -30.220 1.00 80.88 107 LYS A C 1
ATOM 835 O O . LYS A 1 107 ? 18.254 3.942 -29.964 1.00 80.88 107 LYS A O 1
ATOM 840 N N . LEU A 1 108 ? 18.041 6.145 -29.692 1.00 76.75 108 LEU A N 1
ATOM 841 C CA . LEU A 1 108 ? 16.897 6.016 -28.782 1.00 76.75 108 LEU A CA 1
ATOM 842 C C . LEU A 1 108 ? 15.601 5.661 -29.535 1.00 76.75 108 LEU A C 1
ATOM 844 O O . LEU A 1 108 ? 14.767 4.921 -29.025 1.00 76.75 108 LEU A O 1
ATOM 848 N N . PHE A 1 109 ? 15.472 6.134 -30.778 1.00 75.50 109 PHE A N 1
ATOM 849 C CA . PHE A 1 109 ? 14.318 5.903 -31.644 1.00 75.50 109 PHE A CA 1
ATOM 850 C C . PHE A 1 109 ? 14.800 5.483 -33.045 1.00 75.50 109 PHE A C 1
ATOM 852 O O . PHE A 1 109 ? 15.487 6.263 -33.709 1.00 75.50 109 PHE A O 1
ATOM 859 N N . PRO A 1 110 ? 14.482 4.263 -33.517 1.00 65.50 110 PRO A N 1
ATOM 860 C CA . PRO A 1 110 ? 15.043 3.721 -34.757 1.00 65.50 110 PRO A CA 1
ATOM 861 C C . PRO A 1 110 ? 14.389 4.243 -36.053 1.00 65.50 110 PRO A C 1
ATOM 863 O O . PRO A 1 110 ? 14.692 3.724 -37.125 1.00 65.50 110 PRO A O 1
ATOM 866 N N . GLY A 1 111 ? 13.531 5.272 -36.006 1.00 70.56 111 GLY A N 1
ATOM 867 C CA . GLY A 1 111 ? 12.850 5.790 -37.196 1.00 70.56 111 GLY A CA 1
ATOM 868 C C . GLY A 1 111 ? 12.558 7.297 -37.153 1.00 70.56 111 GLY A C 1
ATOM 869 O O . GLY A 1 111 ? 12.086 7.787 -36.129 1.00 70.56 111 GLY A O 1
ATOM 870 N N . PRO A 1 112 ? 12.766 8.035 -38.264 1.00 72.06 112 PRO A N 1
ATOM 871 C CA . PRO A 1 112 ? 12.494 9.475 -38.332 1.00 72.06 112 PRO A CA 1
ATOM 872 C C . PRO A 1 112 ? 11.002 9.831 -38.192 1.00 72.06 112 PRO A C 1
ATOM 874 O O . PRO A 1 112 ? 10.680 10.947 -37.800 1.00 72.06 112 PRO A O 1
ATOM 877 N N . HIS A 1 113 ? 10.087 8.882 -38.428 1.00 74.56 113 HIS A N 1
ATOM 878 C CA . HIS A 1 113 ? 8.640 9.078 -38.257 1.00 74.56 113 HIS A CA 1
ATOM 879 C C . HIS A 1 113 ? 8.223 9.362 -36.803 1.00 74.56 113 HIS A C 1
ATOM 881 O O . HIS A 1 113 ? 7.174 9.954 -36.584 1.00 74.56 113 HIS A O 1
ATOM 887 N N . LEU A 1 114 ? 9.048 8.993 -35.816 1.00 68.81 114 LEU A N 1
ATOM 888 C CA . LEU A 1 114 ? 8.808 9.282 -34.395 1.00 68.81 114 LEU A CA 1
ATOM 889 C C . LEU A 1 114 ? 9.163 10.728 -34.006 1.00 68.81 114 LEU A C 1
ATOM 891 O O . LEU A 1 114 ? 8.791 11.177 -32.927 1.00 68.81 114 LEU A O 1
ATOM 895 N N . PHE A 1 115 ? 9.855 11.458 -34.887 1.00 67.56 115 PHE A N 1
ATOM 896 C CA . PHE A 1 115 ? 10.219 12.868 -34.712 1.00 67.56 115 PHE A CA 1
ATOM 897 C C . PHE A 1 115 ? 9.450 13.804 -35.652 1.00 67.56 115 PHE A C 1
ATOM 899 O O . PHE A 1 115 ? 9.665 15.016 -35.619 1.00 67.56 115 PHE A O 1
ATOM 906 N N . ALA A 1 116 ? 8.564 13.268 -36.497 1.00 66.50 116 ALA A N 1
ATOM 907 C CA . ALA A 1 116 ? 7.726 14.066 -37.382 1.00 66.50 116 ALA A CA 1
ATOM 908 C C . ALA A 1 116 ? 6.766 14.919 -36.530 1.00 66.50 116 ALA A C 1
ATOM 910 O O . ALA A 1 116 ? 5.764 14.420 -36.026 1.00 66.50 116 ALA A O 1
ATOM 911 N N . GLY A 1 117 ? 7.119 16.190 -36.318 1.00 64.94 117 GLY A N 1
ATOM 912 C CA . GLY A 1 117 ? 6.390 17.136 -35.461 1.00 64.94 117 GLY A CA 1
ATOM 913 C C . GLY A 1 117 ? 7.141 17.614 -34.210 1.00 64.94 117 GLY A C 1
ATOM 914 O O . GLY A 1 117 ? 6.655 18.514 -33.535 1.00 64.94 117 GLY A O 1
ATOM 915 N N . ALA A 1 118 ? 8.326 17.069 -33.909 1.00 65.25 118 ALA A N 1
ATOM 916 C CA . ALA A 1 118 ? 9.159 17.491 -32.772 1.00 65.25 118 ALA A CA 1
ATOM 917 C C . ALA A 1 118 ? 10.180 18.595 -33.121 1.00 65.25 118 ALA A C 1
ATOM 919 O O . ALA A 1 118 ? 10.998 18.959 -32.280 1.00 65.25 118 ALA A O 1
ATOM 920 N N . GLY A 1 119 ? 10.153 19.103 -34.357 1.00 59.69 119 GLY A N 1
ATOM 921 C CA . GLY A 1 119 ? 11.017 20.182 -34.829 1.00 59.69 119 GLY A CA 1
ATOM 922 C C . GLY A 1 119 ? 10.197 21.395 -35.257 1.00 59.69 119 GLY A C 1
ATOM 923 O O . GLY A 1 119 ? 9.551 21.350 -36.302 1.00 59.69 119 GLY A O 1
ATOM 924 N N . ASN A 1 120 ? 10.254 22.445 -34.439 1.00 46.69 120 ASN A N 1
ATOM 925 C CA . ASN A 1 120 ? 10.293 23.843 -34.870 1.00 46.69 120 ASN A CA 1
ATOM 926 C C . ASN A 1 120 ? 11.662 24.386 -34.462 1.00 46.69 120 ASN A C 1
ATOM 928 O O . ASN A 1 120 ? 12.099 24.027 -33.343 1.00 46.69 120 ASN A O 1
#

pLDDT: mean 83.15, std 17.02, range [44.28, 98.0]

Organism: NCBI:txid374723

Sequence (120 aa):
MSGLFAYTLYAGYLGWQWRRVRTIQDEINELKKQVQPVAVAPDGNPPAEPPQPSPLQAKIQQLTEKGKELIKGSYGDKHFNAGSILLGFGVFESVFGGINTWLRTGKLFPGPHLFAGAGN

InterPro domains:
  IPR025067 Protein of unknown function DUF4079 [PF13301] (2-118)

Foldseek 3Di:
DVVLVVLVVVLVVLVVLVVLLVCLVVVLVVLVVVCPDDDDDPDPDDDPDDPDCPVSNVVSVVSVVVNVVSVVVPSVVVSVVSVVVSVVVVVCCVVVVQVVCCVVPVDSDPDCVVCVVVDD

Secondary structure (DSSP, 8-state):
-HHHHHHHHHHHHHHHHHHHHHHHHHHHHHHHHHSPPPP--SS-----S-----HHHHHHHHHHHHHHHHHHTTHHHHHHHHHHHHHHHHHHHHHHHHHHHHHHHSSSSS-GGGSTTS--